Protein AF-A6HNE2-F1 (afdb_monomer)

Foldseek 3Di:
DPDDDDPVLVVLVQVLQVVLQLLLLLLLVVLLQLDDDDDDQDPDDDPSCALSHPRDDDVVSSVQSCVQCVPHGADAQKWKKKWKWKAFPVGDIATADIDIDHDDPDDDPVDRSDVVVSNVSSVVSVVSNVVSCPGPSSVVSNVDDRGMHMDMHIHIGHDDCPRNDDVVVD

Nearest PDB structures (foldseek):
  5xuy-assembly2_C  TM=9.939E-01  e=1.605E-26  Homo sapiens
  8do8-assembly1_D  TM=9.891E-01  e=1.443E-25  Homo sapiens
  5xv4-assembly7_M  TM=9.938E-01  e=4.728E-25  Homo sapiens
  5xv1-assembly1_A  TM=9.838E-01  e=5.995E-25  Homo sapiens
  5xuy-assembly1_A  TM=9.825E-01  e=4.199E-25  Homo sapiens

pLDDT: mean 90.85, std 11.05, range [36.69, 98.62]

Mean predicted aligned error: 5.35 Å

InterPro domains:
  IPR036570 HORMA domain superfamily [G3DSA:3.30.900.10] (1-170)
  IPR040182 Autophagy-related protein 13 [PTHR13430] (4-170)

Organism: Rattus norvegicus (NCBI:txid10116)

Sequence (170 aa):
METDLSSQDRKDLDKFIKFFALKTVQVIVQARLGEKICTRSSSSPTGSDWFNLAIKDIPEVTHEAKKALSGQLPAVGRSMCVEISLKTSEGDSMELEIWCLEMNEKCDKEIKVSYTVYNRLSLLLKSLLAITRVTPAYRLSRKQGHEYVILYRIYFGEVQLNGLGEALCQ

Structure (mmCIF, N/CA/C/O backbone):
data_AF-A6HNE2-F1
#
_entry.id   AF-A6HNE2-F1
#
loop_
_atom_site.group_PDB
_atom_site.id
_atom_site.type_symbol
_atom_site.label_atom_id
_atom_site.label_alt_id
_atom_site.label_comp_id
_atom_site.label_asym_id
_atom_site.label_entity_id
_atom_site.label_seq_id
_atom_site.pdbx_PDB_ins_code
_atom_site.Cartn_x
_atom_site.Cartn_y
_atom_site.Cartn_z
_atom_site.occupancy
_atom_site.B_iso_or_equiv
_atom_site.auth_seq_id
_atom_site.auth_comp_id
_atom_site.auth_asym_id
_atom_site.auth_atom_id
_atom_site.pdbx_PDB_model_num
ATOM 1 N N . MET A 1 1 ? 31.506 4.577 -20.854 1.00 37.22 1 MET A N 1
ATOM 2 C CA . MET A 1 1 ? 30.205 4.886 -21.478 1.00 37.22 1 MET A CA 1
ATOM 3 C C . MET A 1 1 ? 29.143 4.576 -20.450 1.00 37.22 1 MET A C 1
ATOM 5 O O . MET A 1 1 ? 28.967 3.414 -20.115 1.00 37.22 1 MET A O 1
ATOM 9 N N . GLU A 1 2 ? 28.538 5.610 -19.876 1.00 43.91 2 GLU A N 1
ATOM 10 C CA . GLU A 1 2 ? 27.380 5.451 -19.001 1.00 43.91 2 GLU A CA 1
ATOM 11 C C . GLU A 1 2 ? 26.216 4.966 -19.866 1.00 43.91 2 GLU A C 1
ATOM 13 O O . GLU A 1 2 ? 25.736 5.694 -20.730 1.00 43.91 2 GLU A O 1
ATOM 18 N N . THR A 1 3 ? 25.819 3.704 -19.727 1.00 56.06 3 THR A N 1
ATOM 19 C CA . THR A 1 3 ? 24.608 3.212 -20.384 1.00 56.06 3 THR A CA 1
ATOM 20 C C . THR A 1 3 ? 23.414 3.686 -19.580 1.00 56.06 3 THR A C 1
ATOM 22 O O . THR A 1 3 ? 23.023 3.056 -18.598 1.00 56.06 3 THR A O 1
ATOM 25 N N . ASP A 1 4 ? 22.868 4.825 -19.993 1.00 68.50 4 ASP A N 1
ATOM 26 C CA . ASP A 1 4 ? 21.525 5.232 -19.606 1.00 68.50 4 ASP A CA 1
ATOM 27 C C . ASP A 1 4 ? 20.517 4.132 -19.963 1.00 68.50 4 ASP A C 1
ATOM 29 O O . ASP A 1 4 ? 20.658 3.418 -20.963 1.00 68.50 4 ASP A O 1
ATOM 33 N N . LEU A 1 5 ? 19.491 3.992 -19.121 1.00 74.88 5 LEU A N 1
ATOM 34 C CA . LEU A 1 5 ? 18.361 3.096 -19.363 1.00 74.88 5 LEU A CA 1
ATOM 35 C C . LEU A 1 5 ? 17.758 3.359 -20.744 1.00 74.88 5 LEU A C 1
ATOM 37 O O . LEU A 1 5 ? 17.546 4.513 -21.129 1.00 74.88 5 LEU A O 1
ATOM 41 N N . SER A 1 6 ? 17.420 2.290 -21.470 1.00 85.06 6 SER A N 1
ATOM 42 C CA . SER A 1 6 ? 16.719 2.450 -22.739 1.00 85.06 6 SER A CA 1
ATOM 43 C C . SER A 1 6 ? 15.368 3.144 -22.518 1.00 85.06 6 SER A C 1
ATOM 45 O O . SER A 1 6 ? 14.750 3.052 -21.452 1.00 85.06 6 SER A O 1
ATOM 47 N N . SER A 1 7 ? 14.878 3.847 -23.541 1.00 86.81 7 SER A N 1
ATOM 48 C CA . SER A 1 7 ? 13.591 4.549 -23.460 1.00 86.81 7 SER A CA 1
ATOM 49 C C . SER A 1 7 ? 12.417 3.601 -23.192 1.00 86.81 7 SER A C 1
ATOM 51 O O . SER A 1 7 ? 11.431 4.010 -22.577 1.00 86.81 7 SER A O 1
ATOM 53 N N . GLN A 1 8 ? 12.525 2.345 -23.631 1.00 88.38 8 GLN A N 1
ATOM 54 C CA . GLN A 1 8 ? 11.528 1.311 -23.381 1.00 88.38 8 GLN A CA 1
ATOM 55 C C . GLN A 1 8 ? 11.602 0.813 -21.935 1.00 88.38 8 GLN A C 1
ATOM 57 O O . GLN A 1 8 ? 10.589 0.836 -21.240 1.00 88.38 8 GLN A O 1
ATOM 62 N N . ASP A 1 9 ? 12.800 0.476 -21.454 1.00 88.38 9 ASP A N 1
ATOM 63 C CA . ASP A 1 9 ? 12.999 0.010 -20.078 1.00 88.38 9 ASP A CA 1
ATOM 64 C C . ASP A 1 9 ? 12.523 1.049 -19.064 1.00 88.38 9 ASP A C 1
ATOM 66 O O . ASP A 1 9 ? 11.859 0.720 -18.084 1.00 88.38 9 ASP A O 1
ATOM 70 N N . ARG A 1 10 ? 12.788 2.333 -19.322 1.00 89.00 10 ARG A N 1
ATOM 71 C CA . ARG A 1 10 ? 12.310 3.411 -18.454 1.00 89.00 10 ARG A CA 1
ATOM 72 C C . ARG A 1 10 ? 10.783 3.475 -18.389 1.00 89.00 10 ARG A C 1
ATOM 74 O O . ARG A 1 10 ? 10.231 3.575 -17.298 1.00 89.00 10 ARG A O 1
ATOM 81 N N . LYS A 1 11 ? 10.094 3.360 -19.529 1.00 91.06 11 LYS A N 1
ATOM 82 C CA . LYS A 1 11 ? 8.620 3.324 -19.567 1.00 91.06 11 LYS A 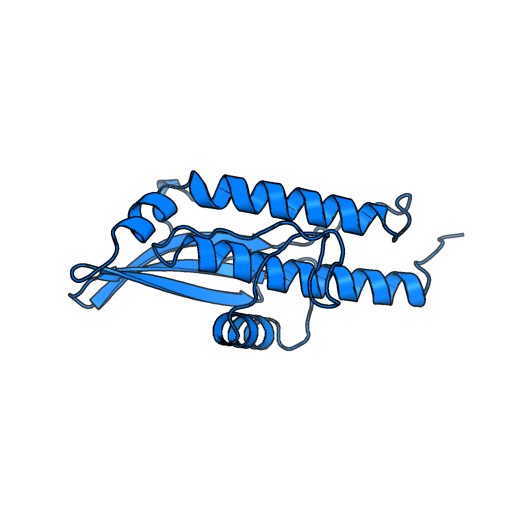CA 1
ATOM 83 C C . LYS A 1 11 ? 8.059 2.117 -18.819 1.00 91.06 11 LYS A C 1
ATOM 85 O O . LYS A 1 11 ? 7.039 2.242 -18.140 1.00 91.06 11 LYS A O 1
ATOM 90 N N . ASP A 1 12 ? 8.706 0.963 -18.940 1.00 91.44 12 ASP A N 1
ATOM 91 C CA . ASP A 1 12 ? 8.282 -0.253 -18.251 1.00 91.44 12 ASP A CA 1
ATOM 92 C C . ASP A 1 12 ? 8.515 -0.151 -16.739 1.00 91.44 12 ASP A C 1
ATOM 94 O O . ASP A 1 12 ? 7.624 -0.498 -15.961 1.00 91.44 12 ASP A O 1
ATOM 98 N N . LEU A 1 13 ? 9.643 0.425 -16.310 1.00 91.69 13 LEU A N 1
ATOM 99 C CA . LEU A 1 13 ? 9.908 0.716 -14.902 1.00 91.69 13 LEU A CA 1
ATOM 100 C C . LEU A 1 13 ? 8.874 1.682 -14.317 1.00 91.69 13 LEU A C 1
ATOM 102 O O . LEU A 1 13 ? 8.292 1.392 -13.272 1.00 91.69 13 LEU A O 1
ATOM 106 N N . ASP A 1 14 ? 8.595 2.786 -15.011 1.00 93.19 14 ASP A N 1
ATOM 107 C CA . ASP A 1 14 ? 7.593 3.772 -14.601 1.00 93.19 14 ASP A CA 1
ATOM 108 C C . ASP A 1 14 ? 6.211 3.117 -14.453 1.00 93.19 14 ASP A C 1
ATOM 110 O O . ASP A 1 14 ? 5.480 3.360 -13.487 1.00 93.19 14 ASP A O 1
ATOM 114 N N . LYS A 1 15 ? 5.860 2.215 -15.379 1.00 94.50 15 LYS A N 1
ATOM 115 C CA . LYS A 1 15 ? 4.626 1.427 -15.315 1.00 94.50 15 LYS A CA 1
ATOM 116 C C . LYS A 1 15 ? 4.618 0.502 -14.097 1.00 94.50 15 LYS A C 1
ATOM 118 O O . LYS A 1 15 ? 3.606 0.444 -13.396 1.00 94.50 15 LYS A O 1
ATOM 123 N N . PHE A 1 16 ? 5.716 -0.197 -13.817 1.00 95.19 16 PHE A N 1
ATOM 124 C CA . PHE A 1 16 ? 5.823 -1.068 -12.647 1.00 95.19 16 PHE A CA 1
ATOM 125 C C . PHE A 1 16 ? 5.689 -0.280 -11.346 1.00 95.19 16 PHE A C 1
ATOM 127 O O . PHE A 1 16 ? 4.881 -0.657 -10.504 1.00 95.19 16 PHE A O 1
ATOM 134 N N . ILE A 1 17 ? 6.393 0.844 -11.203 1.00 95.38 17 ILE A N 1
ATOM 135 C CA . ILE A 1 17 ? 6.312 1.701 -10.013 1.00 95.38 17 ILE A CA 1
ATOM 136 C C . ILE A 1 17 ? 4.884 2.222 -9.829 1.00 95.38 17 ILE A C 1
ATOM 138 O O . ILE A 1 17 ? 4.336 2.139 -8.729 1.00 95.38 17 ILE A O 1
ATOM 142 N N . LYS A 1 18 ? 4.239 2.678 -10.910 1.00 96.38 18 LYS A N 1
ATOM 143 C CA . LYS A 1 18 ? 2.849 3.146 -10.880 1.00 96.38 18 LYS A CA 1
ATOM 144 C C . LYS A 1 18 ? 1.902 2.091 -10.318 1.00 96.38 18 LYS A C 1
ATOM 146 O O . LYS A 1 18 ? 1.149 2.364 -9.387 1.00 96.38 18 LYS A O 1
ATOM 151 N N . PHE A 1 19 ? 1.906 0.888 -10.891 1.00 96.81 19 PHE A N 1
ATOM 152 C CA . PHE A 1 19 ? 0.991 -0.163 -10.445 1.00 96.81 19 PHE A CA 1
ATOM 153 C C . PHE A 1 19 ? 1.381 -0.726 -9.080 1.00 96.81 19 PHE A C 1
ATOM 155 O O . PHE A 1 19 ? 0.498 -1.103 -8.315 1.00 96.81 19 PHE A O 1
ATOM 162 N N . PHE A 1 20 ? 2.667 -0.728 -8.734 1.00 97.88 20 PHE A N 1
AT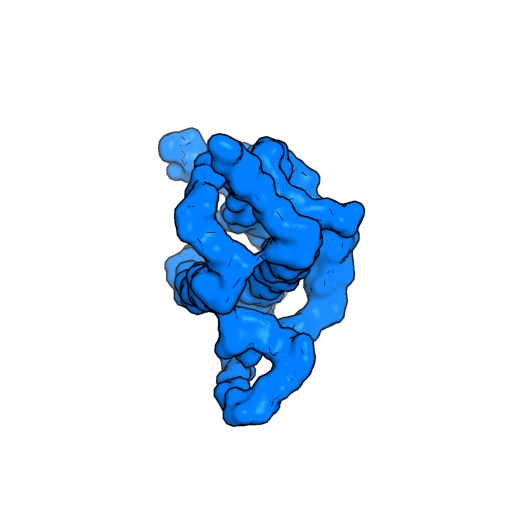OM 163 C CA . PHE A 1 20 ? 3.129 -1.109 -7.404 1.00 97.88 20 PHE A CA 1
ATOM 164 C C . PHE A 1 20 ? 2.613 -0.145 -6.330 1.00 97.88 20 PHE A C 1
ATOM 166 O O . PHE A 1 20 ? 2.094 -0.598 -5.311 1.00 97.88 20 PHE A O 1
ATOM 173 N N . ALA A 1 21 ? 2.672 1.166 -6.580 1.00 98.00 21 ALA A N 1
ATOM 174 C CA . ALA A 1 21 ? 2.118 2.180 -5.688 1.00 98.00 21 ALA A CA 1
ATOM 175 C C . ALA A 1 21 ? 0.603 1.984 -5.500 1.00 98.00 21 ALA A C 1
ATOM 177 O O . ALA A 1 21 ? 0.121 1.890 -4.373 1.00 98.00 21 ALA A O 1
ATOM 178 N N . LEU A 1 22 ? -0.146 1.797 -6.593 1.00 98.00 22 LEU A N 1
ATOM 179 C CA . LEU A 1 22 ? -1.591 1.546 -6.519 1.00 98.00 22 LEU A CA 1
ATOM 180 C C . LEU A 1 22 ? -1.926 0.257 -5.748 1.00 98.00 22 LEU A C 1
ATOM 182 O O . LEU A 1 22 ? -2.806 0.269 -4.889 1.00 98.00 22 LEU A O 1
ATOM 186 N N . LYS A 1 23 ? -1.215 -0.850 -6.005 1.00 98.06 23 LYS A N 1
ATOM 187 C CA . LYS A 1 23 ? -1.434 -2.117 -5.287 1.00 98.06 23 LYS A CA 1
ATOM 188 C C . LYS A 1 23 ? -1.005 -2.037 -3.820 1.00 98.06 23 LYS A C 1
ATOM 190 O O . LYS A 1 23 ? -1.656 -2.652 -2.983 1.00 98.06 23 LYS A O 1
ATOM 195 N N . THR A 1 24 ? 0.017 -1.249 -3.494 1.00 98.56 24 THR A N 1
ATOM 196 C CA . THR A 1 24 ? 0.422 -0.959 -2.108 1.00 98.56 24 THR A CA 1
ATOM 197 C C . THR A 1 24 ? -0.728 -0.324 -1.328 1.00 98.56 24 THR A C 1
ATOM 199 O O . THR A 1 24 ? -1.099 -0.836 -0.272 1.00 98.56 24 THR A O 1
ATOM 202 N N . VAL A 1 25 ? -1.367 0.712 -1.886 1.00 98.44 25 VAL A N 1
ATOM 203 C CA . VAL A 1 25 ? -2.545 1.342 -1.265 1.00 98.44 25 VAL A CA 1
ATOM 204 C C . VAL A 1 25 ? -3.676 0.327 -1.085 1.00 98.44 25 VAL A C 1
ATOM 206 O O . VAL A 1 25 ? -4.235 0.230 0.005 1.00 98.44 25 VAL A O 1
ATOM 209 N N . GLN A 1 26 ? -3.988 -0.469 -2.115 1.00 98.25 26 GLN A N 1
ATOM 210 C CA . GLN A 1 26 ? -5.030 -1.500 -2.026 1.00 98.25 26 GLN A CA 1
ATOM 211 C C . GLN A 1 26 ? -4.763 -2.483 -0.882 1.00 98.25 26 GLN A C 1
ATOM 213 O O . GLN A 1 26 ? -5.661 -2.764 -0.094 1.00 98.25 26 GLN A O 1
ATOM 218 N N . VAL A 1 27 ? -3.527 -2.974 -0.748 1.00 98.38 27 VAL A N 1
ATOM 219 C CA . VAL A 1 27 ? -3.149 -3.921 0.310 1.00 98.38 27 VAL A CA 1
ATOM 220 C C . VAL A 1 27 ? -3.314 -3.314 1.702 1.00 98.38 27 VAL A C 1
ATOM 222 O O . VAL A 1 27 ? -3.848 -3.991 2.584 1.00 98.38 27 VAL A O 1
ATOM 225 N N . ILE A 1 28 ? -2.871 -2.068 1.899 1.00 98.62 28 ILE A N 1
ATOM 226 C CA . ILE A 1 28 ? -2.941 -1.377 3.194 1.00 98.62 28 ILE A CA 1
ATOM 227 C C . ILE A 1 28 ? -4.398 -1.101 3.566 1.00 98.62 28 ILE A C 1
ATOM 229 O O . ILE A 1 28 ? -4.846 -1.532 4.628 1.00 98.62 28 ILE A O 1
ATOM 233 N N . VAL A 1 29 ? -5.165 -0.461 2.678 1.00 98.38 29 VAL A N 1
ATOM 234 C CA . VAL A 1 29 ? -6.559 -0.087 2.957 1.00 98.38 29 VAL A CA 1
ATOM 235 C C . VAL A 1 29 ? -7.420 -1.329 3.175 1.00 98.38 29 VAL A C 1
ATOM 237 O O . VAL A 1 29 ? -8.135 -1.406 4.171 1.00 98.38 29 VAL A O 1
ATOM 240 N N . GLN A 1 30 ? -7.296 -2.360 2.332 1.00 97.94 30 GLN A N 1
ATOM 241 C CA . GLN A 1 30 ? -8.049 -3.608 2.513 1.00 97.94 30 GLN A CA 1
ATOM 242 C C . GLN A 1 30 ? -7.702 -4.329 3.818 1.00 97.94 30 GLN A C 1
ATOM 244 O O . GLN A 1 30 ? -8.561 -4.983 4.407 1.00 97.94 30 GLN A O 1
ATOM 249 N N . ALA A 1 31 ? -6.466 -4.199 4.310 1.00 97.94 31 ALA A N 1
ATOM 250 C CA . ALA A 1 31 ? -6.081 -4.728 5.615 1.00 97.94 31 ALA A CA 1
ATOM 251 C C . ALA A 1 31 ? -6.683 -3.941 6.794 1.00 97.94 31 ALA A C 1
ATOM 253 O O . ALA A 1 31 ? -6.531 -4.373 7.934 1.00 97.94 31 ALA A O 1
ATOM 254 N N . ARG A 1 32 ? -7.338 -2.801 6.552 1.00 98.06 32 ARG A N 1
ATOM 255 C CA . ARG A 1 32 ? -7.955 -1.937 7.570 1.00 98.06 32 ARG A CA 1
ATOM 256 C C . ARG A 1 32 ? -9.483 -1.849 7.458 1.00 98.06 32 ARG A C 1
ATOM 258 O O . ARG A 1 32 ? -10.111 -1.214 8.297 1.00 98.06 32 ARG A O 1
ATOM 265 N N . LEU A 1 33 ? -10.100 -2.553 6.504 1.00 93.56 33 LEU A N 1
ATOM 266 C CA . LEU A 1 33 ? -11.565 -2.607 6.345 1.00 93.56 33 LEU A CA 1
ATOM 267 C C . LEU A 1 33 ? -12.292 -3.406 7.440 1.00 93.56 33 LEU A C 1
ATOM 269 O O . LEU A 1 33 ? -13.513 -3.435 7.470 1.00 93.56 33 LEU A O 1
ATOM 273 N N . GLY A 1 34 ? -11.565 -4.099 8.319 1.00 92.56 34 GLY A N 1
ATOM 274 C CA . GLY A 1 34 ? -12.159 -4.908 9.388 1.00 92.56 34 GLY A CA 1
ATOM 275 C C . GLY A 1 34 ? -12.573 -6.329 8.985 1.00 92.56 34 GLY A C 1
ATOM 276 O O . GLY A 1 34 ? -12.898 -7.144 9.853 1.00 92.56 34 GLY A O 1
ATOM 277 N N . GLU A 1 35 ? -12.447 -6.688 7.708 1.00 91.88 35 GLU A N 1
ATOM 278 C CA . GLU A 1 35 ? -12.802 -8.008 7.178 1.00 91.88 35 GLU A CA 1
ATOM 279 C C . GLU A 1 35 ? -11.585 -8.876 6.820 1.00 91.88 35 GLU A C 1
ATOM 281 O O . GLU A 1 35 ? -10.452 -8.409 6.671 1.00 91.88 35 GLU A O 1
ATOM 286 N N . LYS A 1 36 ? -11.814 -10.189 6.684 1.00 92.94 36 LYS A N 1
ATOM 287 C CA . LYS A 1 36 ? -10.804 -11.107 6.140 1.00 92.94 36 LYS A CA 1
ATOM 288 C C . LYS A 1 36 ? -10.838 -11.042 4.615 1.00 92.94 36 LYS A C 1
ATOM 290 O O . LYS A 1 36 ? -11.851 -11.365 4.006 1.00 92.94 36 LYS A O 1
ATOM 295 N N . ILE A 1 37 ? -9.700 -10.729 4.004 1.00 94.31 37 ILE A N 1
ATOM 296 C CA . ILE A 1 37 ? -9.539 -10.760 2.547 1.00 94.31 37 ILE A CA 1
ATOM 297 C C . ILE A 1 37 ? -9.086 -12.155 2.114 1.00 94.31 37 ILE A C 1
ATOM 299 O O . ILE A 1 37 ? -8.107 -12.684 2.642 1.00 94.31 37 ILE A O 1
ATOM 303 N N . CYS A 1 38 ? -9.788 -12.744 1.148 1.00 93.12 38 CYS A N 1
ATOM 304 C CA . CYS A 1 38 ? -9.453 -14.035 0.555 1.00 93.12 38 CYS A CA 1
ATOM 305 C C . CYS A 1 38 ? -9.558 -13.945 -0.971 1.00 93.12 38 CYS A C 1
ATOM 307 O O . CYS A 1 38 ? -10.580 -13.511 -1.507 1.00 93.12 38 CYS A O 1
ATOM 309 N N . THR A 1 39 ? -8.507 -14.362 -1.675 1.00 93.44 39 THR A N 1
ATOM 310 C CA . THR A 1 39 ? -8.466 -14.413 -3.140 1.00 93.44 39 THR A CA 1
ATOM 311 C C . THR A 1 39 ? -8.001 -15.787 -3.613 1.00 93.44 39 THR A C 1
ATOM 313 O O . THR A 1 39 ? -7.371 -16.538 -2.870 1.00 93.44 39 THR A O 1
ATOM 316 N N . ARG A 1 40 ? -8.389 -16.161 -4.837 1.00 92.38 40 ARG A N 1
ATOM 317 C CA . ARG A 1 40 ? -8.069 -17.467 -5.425 1.00 92.38 40 ARG A CA 1
ATOM 318 C C . ARG A 1 40 ? -6.920 -17.320 -6.413 1.00 92.38 40 ARG A C 1
ATOM 320 O O . ARG A 1 40 ? -6.901 -16.368 -7.189 1.00 92.38 40 ARG A O 1
ATOM 327 N N . SER A 1 41 ? -6.012 -18.289 -6.411 1.00 92.44 41 SER A N 1
ATOM 328 C CA . SER A 1 41 ? -5.012 -18.431 -7.469 1.00 92.44 41 SER A CA 1
ATOM 329 C C . SER A 1 41 ? -5.685 -18.782 -8.799 1.00 92.44 41 SER A C 1
ATOM 331 O O . SER A 1 41 ? -6.705 -19.472 -8.819 1.00 92.44 41 SER A O 1
ATOM 333 N N . SER A 1 42 ? -5.093 -18.334 -9.904 1.00 89.81 42 SER A N 1
ATOM 334 C CA . SER A 1 42 ? -5.539 -18.639 -11.265 1.00 89.81 42 SER A CA 1
ATOM 335 C C . SER A 1 42 ? -4.336 -19.001 -12.132 1.00 89.81 42 SER A C 1
ATOM 337 O O . SER A 1 42 ? -3.309 -18.327 -12.070 1.00 89.81 42 SER A O 1
ATOM 339 N N . SER A 1 43 ? -4.465 -20.050 -12.948 1.00 88.00 43 SER A N 1
ATOM 340 C CA . SER A 1 43 ? -3.490 -20.403 -13.990 1.00 88.00 43 SER A CA 1
ATOM 341 C C . SER A 1 43 ? -3.666 -19.580 -15.271 1.00 88.00 43 SER A C 1
ATOM 343 O O . SER A 1 43 ? -2.800 -19.607 -16.139 1.00 88.00 43 SER A O 1
ATOM 345 N N . SER A 1 44 ? -4.774 -18.846 -15.392 1.00 86.25 44 SER A N 1
ATOM 346 C CA . SER A 1 44 ? -5.076 -17.925 -16.489 1.00 86.25 44 SER A CA 1
ATOM 347 C C . SER A 1 44 ? -5.217 -16.508 -15.917 1.00 86.25 44 SER A C 1
ATOM 349 O O . SER A 1 44 ? -6.335 -16.106 -15.566 1.00 86.25 44 SER A O 1
ATOM 351 N N . PRO A 1 45 ? -4.100 -15.779 -15.716 1.00 80.56 45 PRO A N 1
ATOM 352 C CA . PRO A 1 45 ? -4.136 -14.444 -15.136 1.00 80.56 45 PRO A CA 1
ATOM 353 C C . PRO A 1 45 ? -4.853 -13.473 -16.074 1.00 80.56 45 PRO A C 1
ATOM 355 O O . PRO A 1 45 ? -4.755 -13.561 -17.299 1.00 80.56 45 PRO A O 1
ATOM 358 N N . THR A 1 46 ? -5.577 -12.531 -15.487 1.00 80.69 46 THR A N 1
ATOM 359 C CA . THR A 1 46 ? -6.201 -11.430 -16.218 1.00 80.69 46 THR A CA 1
ATOM 360 C C . THR A 1 46 ? -5.196 -10.295 -16.418 1.00 80.69 46 THR A C 1
ATOM 362 O O . THR A 1 46 ? -4.227 -10.167 -15.672 1.00 80.69 46 THR A O 1
ATOM 365 N N . GLY A 1 47 ? -5.437 -9.406 -17.389 1.00 75.81 47 GLY A N 1
ATOM 366 C CA . GLY A 1 47 ? -4.577 -8.232 -17.621 1.00 75.81 47 GLY A CA 1
ATOM 367 C C . GLY A 1 47 ? -4.490 -7.249 -16.437 1.00 75.81 47 GLY A C 1
ATOM 368 O O . GLY A 1 47 ? -3.666 -6.337 -16.455 1.00 75.81 47 GLY A O 1
ATOM 369 N N . SER A 1 48 ? -5.327 -7.427 -15.410 1.00 79.88 48 SER A N 1
ATOM 370 C CA . SER A 1 48 ? -5.336 -6.658 -14.160 1.00 79.88 48 SER A CA 1
ATOM 371 C C . SER A 1 48 ? -4.544 -7.298 -13.009 1.00 79.88 48 SER A C 1
ATOM 373 O O . SER A 1 48 ? -4.329 -6.630 -11.993 1.00 79.88 48 SER A O 1
ATOM 375 N N . ASP A 1 49 ? -4.089 -8.549 -13.150 1.00 88.31 49 ASP A N 1
ATOM 376 C CA . ASP A 1 49 ? -3.356 -9.290 -12.111 1.00 88.31 49 ASP A CA 1
ATOM 377 C C . ASP A 1 49 ? -1.868 -8.911 -12.086 1.00 88.31 49 ASP A C 1
ATOM 379 O O . ASP A 1 49 ? -0.968 -9.667 -12.464 1.00 88.31 49 ASP A O 1
ATOM 383 N N . TRP A 1 50 ? -1.606 -7.690 -11.628 1.00 94.56 50 TRP A N 1
ATOM 384 C CA . TRP A 1 50 ? -0.253 -7.176 -11.468 1.00 94.56 50 TRP A CA 1
ATOM 385 C C . TRP A 1 50 ? 0.542 -7.959 -10.418 1.00 94.56 50 TRP A C 1
ATOM 387 O O . TRP A 1 50 ? 0.032 -8.380 -9.381 1.00 94.56 50 TRP A O 1
ATOM 397 N N . PHE A 1 51 ? 1.834 -8.115 -10.688 1.00 95.88 51 PHE A N 1
ATOM 398 C CA . PHE A 1 51 ? 2.821 -8.782 -9.840 1.00 95.88 51 PHE A CA 1
ATOM 399 C C . PHE A 1 51 ? 2.524 -10.254 -9.545 1.00 95.88 51 PHE A C 1
ATOM 401 O O . PHE A 1 51 ? 3.015 -10.785 -8.550 1.00 95.88 51 PHE A O 1
ATOM 408 N N . ASN A 1 52 ? 1.755 -10.924 -10.412 1.00 94.38 52 ASN A N 1
ATOM 409 C CA . ASN A 1 52 ? 1.337 -12.319 -10.234 1.00 94.38 52 ASN A CA 1
ATOM 410 C C . ASN A 1 52 ? 0.589 -12.532 -8.900 1.00 94.38 52 ASN A C 1
ATOM 412 O O . ASN A 1 52 ? 0.698 -13.588 -8.274 1.00 94.38 52 ASN A O 1
ATOM 416 N N . LEU A 1 53 ? -0.132 -11.502 -8.442 1.00 95.12 53 LEU A N 1
ATOM 417 C CA . LEU A 1 53 ? -0.899 -11.499 -7.202 1.00 95.12 53 LEU A CA 1
ATOM 418 C C . LEU A 1 53 ? -2.353 -11.124 -7.484 1.00 95.12 53 LEU A C 1
ATOM 420 O O . LEU A 1 53 ? -2.641 -10.083 -8.071 1.00 95.12 53 LEU A O 1
ATOM 424 N N . ALA A 1 54 ? -3.274 -11.945 -6.980 1.00 94.75 54 ALA A N 1
ATOM 425 C CA . ALA A 1 54 ? -4.703 -11.670 -7.032 1.00 94.75 54 ALA A CA 1
ATOM 426 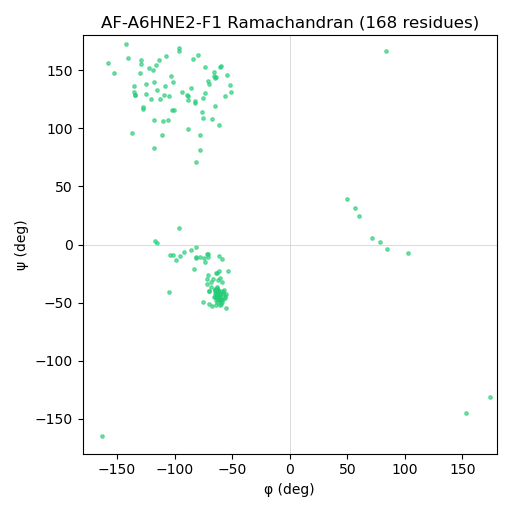C C . ALA A 1 54 ? -5.075 -10.638 -5.953 1.00 94.75 54 ALA A C 1
ATOM 428 O O . ALA A 1 54 ? -5.532 -10.995 -4.866 1.00 94.75 54 ALA A O 1
ATOM 429 N N . ILE A 1 55 ? -4.844 -9.357 -6.248 1.00 95.56 55 ILE A N 1
ATOM 430 C CA . ILE A 1 55 ? -5.251 -8.211 -5.423 1.00 95.56 55 ILE A CA 1
ATOM 431 C C . ILE A 1 55 ? -6.360 -7.482 -6.177 1.00 95.56 55 ILE A C 1
ATOM 433 O O . ILE A 1 55 ? -6.097 -6.816 -7.182 1.00 95.56 55 ILE A O 1
ATOM 437 N N . LYS A 1 56 ? -7.601 -7.622 -5.703 1.00 94.69 56 LYS A N 1
ATOM 438 C CA . LYS A 1 56 ? -8.764 -6.952 -6.298 1.00 94.69 56 LYS A CA 1
ATOM 439 C C . LYS A 1 56 ? -8.693 -5.457 -6.022 1.00 94.69 56 LYS A C 1
ATOM 441 O O . LYS A 1 56 ? -8.364 -5.072 -4.908 1.00 94.69 56 LYS A O 1
ATOM 446 N N . ASP A 1 57 ? -9.015 -4.633 -7.009 1.00 95.31 57 ASP A N 1
ATOM 447 C CA . ASP A 1 57 ? -9.023 -3.183 -6.835 1.00 95.31 57 ASP A CA 1
ATOM 448 C C . ASP A 1 57 ? -10.384 -2.709 -6.322 1.00 95.31 57 ASP A C 1
ATOM 450 O O . ASP A 1 57 ? -11.416 -3.008 -6.921 1.00 95.31 57 ASP A O 1
ATOM 454 N N . ILE A 1 58 ? -10.377 -1.936 -5.236 1.00 97.12 58 ILE A N 1
ATOM 455 C CA . ILE A 1 58 ? -11.525 -1.126 -4.823 1.00 97.12 58 ILE A CA 1
ATOM 456 C C . ILE A 1 58 ? -11.492 0.172 -5.652 1.00 97.12 58 ILE A C 1
ATOM 458 O O . ILE A 1 58 ? -10.465 0.873 -5.615 1.00 97.12 58 ILE A O 1
ATOM 462 N N . PRO A 1 59 ? -12.542 0.495 -6.435 1.00 97.56 59 PRO A N 1
ATOM 463 C CA . PRO A 1 59 ? -12.545 1.651 -7.333 1.00 97.56 59 PRO A CA 1
ATOM 464 C C . PRO A 1 59 ? -12.294 2.985 -6.626 1.00 97.56 59 PRO A C 1
ATOM 466 O O . PRO A 1 59 ? -11.489 3.783 -7.105 1.00 97.56 59 PRO A O 1
ATOM 469 N N . GLU A 1 60 ? -12.909 3.197 -5.465 1.00 97.75 60 GLU A N 1
ATOM 470 C CA . GLU A 1 60 ? -12.815 4.428 -4.674 1.00 97.75 60 GLU A CA 1
ATOM 471 C C . GLU A 1 60 ? -11.386 4.628 -4.157 1.00 97.75 60 GLU A C 1
ATOM 473 O O . GLU A 1 60 ? -10.792 5.690 -4.331 1.00 97.75 60 GLU A O 1
ATOM 478 N N . VAL A 1 61 ? -10.777 3.561 -3.633 1.00 98.06 61 VAL A N 1
ATOM 479 C CA . VAL A 1 61 ? -9.375 3.565 -3.184 1.00 98.06 61 VAL A CA 1
ATOM 480 C C . VAL A 1 61 ? -8.429 3.843 -4.354 1.00 98.06 61 VAL A C 1
ATOM 482 O O . VAL A 1 61 ? -7.465 4.597 -4.228 1.00 98.06 61 VAL A O 1
ATOM 485 N N . THR A 1 62 ? -8.715 3.272 -5.528 1.00 97.88 62 THR A N 1
ATOM 486 C CA . THR A 1 62 ? -7.937 3.538 -6.747 1.00 97.88 62 THR A CA 1
ATOM 487 C C . THR A 1 62 ? -8.063 4.996 -7.185 1.00 97.88 62 THR A C 1
ATOM 489 O O . THR A 1 62 ? -7.083 5.576 -7.657 1.00 97.88 62 THR A O 1
ATOM 492 N N . HIS A 1 63 ? -9.254 5.583 -7.061 1.00 98.06 63 HIS A N 1
ATOM 493 C CA . HIS A 1 63 ? -9.500 6.981 -7.388 1.00 98.06 63 HIS A CA 1
ATOM 494 C C . HIS A 1 63 ? -8.697 7.909 -6.472 1.00 98.06 63 HIS A C 1
ATOM 496 O O . HIS A 1 63 ? -7.920 8.718 -6.979 1.00 98.06 63 HIS A O 1
ATOM 502 N N . GLU A 1 64 ? -8.801 7.735 -5.153 1.00 98.12 64 GLU A N 1
ATOM 503 C CA . GLU A 1 64 ? -8.065 8.556 -4.184 1.00 98.12 64 GLU A CA 1
ATOM 504 C C . GLU A 1 64 ? -6.546 8.401 -4.336 1.00 98.12 64 GLU A C 1
ATOM 506 O O . GLU A 1 64 ? -5.823 9.395 -4.337 1.00 98.12 64 GLU A O 1
ATOM 511 N N . ALA A 1 65 ? -6.047 7.186 -4.592 1.00 97.94 65 ALA A N 1
ATOM 512 C CA . ALA A 1 65 ? -4.624 6.970 -4.855 1.00 97.94 65 ALA A CA 1
ATOM 513 C C . ALA A 1 65 ? -4.143 7.713 -6.112 1.00 97.94 65 ALA A C 1
ATOM 515 O O . ALA A 1 65 ? -3.105 8.376 -6.099 1.00 97.94 65 ALA A O 1
ATOM 516 N N . LYS A 1 66 ? -4.903 7.639 -7.214 1.00 97.62 66 LYS A N 1
ATOM 517 C CA . LYS A 1 66 ? -4.571 8.354 -8.458 1.00 97.62 66 LYS A CA 1
ATOM 518 C C . LYS A 1 66 ? -4.635 9.868 -8.282 1.00 97.62 66 LYS A C 1
ATOM 520 O O . LYS A 1 66 ? -3.792 10.567 -8.842 1.00 97.62 66 LYS A O 1
ATOM 525 N N . LYS A 1 67 ? -5.614 10.359 -7.521 1.00 97.81 67 LYS A N 1
ATOM 526 C CA . LYS A 1 67 ? -5.779 11.776 -7.190 1.00 97.81 67 LYS A CA 1
ATOM 527 C C . LYS A 1 67 ? -4.591 12.285 -6.375 1.00 97.81 67 LYS A C 1
ATOM 529 O O . LYS A 1 67 ? -3.972 13.266 -6.775 1.00 97.81 67 LYS A O 1
ATOM 534 N N . ALA A 1 68 ? -4.208 11.572 -5.315 1.00 96.62 68 ALA A N 1
ATOM 535 C CA . ALA A 1 68 ? -3.054 11.918 -4.486 1.00 96.62 68 ALA A CA 1
ATOM 536 C C . ALA A 1 68 ? -1.741 11.931 -5.286 1.00 96.62 68 ALA A C 1
ATOM 538 O O . ALA A 1 68 ? -0.950 12.860 -5.156 1.00 96.62 68 ALA A O 1
ATOM 539 N N . LEU A 1 69 ? -1.534 10.947 -6.167 1.00 94.75 69 LEU A N 1
ATOM 540 C CA . LEU A 1 69 ? -0.353 10.896 -7.034 1.00 94.75 69 LEU A CA 1
ATOM 541 C C . LEU A 1 69 ? -0.369 11.963 -8.139 1.00 94.75 69 LEU A C 1
ATOM 543 O O . LEU A 1 69 ? 0.690 12.342 -8.627 1.00 94.75 69 LEU A O 1
ATOM 547 N N . SER A 1 70 ? -1.543 12.434 -8.576 1.00 94.75 70 SER A N 1
ATOM 548 C CA . SER A 1 70 ? -1.691 13.457 -9.629 1.00 94.75 70 SER A CA 1
ATOM 549 C C . SER A 1 70 ? -0.874 13.158 -10.901 1.00 94.75 70 SER A C 1
ATOM 551 O O . SER A 1 70 ? -0.270 14.040 -11.507 1.00 94.75 70 SER A O 1
ATOM 553 N N . GLY A 1 71 ? -0.824 11.880 -11.296 1.00 92.44 71 GLY A N 1
ATOM 554 C CA . GLY A 1 71 ? -0.065 11.406 -12.463 1.00 92.44 71 GLY A CA 1
ATOM 555 C C . GLY A 1 71 ? 1.447 11.259 -12.251 1.00 92.44 71 GLY A C 1
ATOM 556 O O . GLY A 1 71 ? 2.148 10.886 -13.188 1.00 92.44 71 GLY A O 1
ATOM 557 N N . GLN A 1 72 ? 1.940 11.516 -11.044 1.00 94.12 72 GLN A N 1
ATOM 558 C CA . GLN A 1 72 ? 3.353 11.462 -10.681 1.00 94.12 72 GLN A CA 1
ATOM 559 C C . GLN A 1 72 ? 3.709 10.113 -10.041 1.00 94.12 72 GLN A C 1
ATOM 561 O O . GLN A 1 72 ? 2.831 9.322 -9.687 1.00 94.12 72 GLN A O 1
ATOM 566 N N . LEU A 1 73 ? 5.009 9.843 -9.916 1.00 93.81 73 LEU A N 1
ATOM 567 C CA . LEU A 1 73 ? 5.550 8.637 -9.289 1.00 93.81 73 LEU A CA 1
ATOM 568 C C . LEU A 1 73 ? 6.398 9.012 -8.070 1.00 93.81 73 LEU A C 1
ATOM 570 O O . LEU A 1 73 ? 7.006 10.087 -8.090 1.00 93.81 73 LEU A O 1
ATOM 574 N N . PRO A 1 74 ? 6.480 8.137 -7.048 1.00 92.38 74 PRO A N 1
ATOM 575 C CA . PRO A 1 74 ? 7.440 8.292 -5.963 1.00 92.38 74 PRO A CA 1
ATOM 576 C C . PRO A 1 74 ? 8.857 8.509 -6.490 1.00 92.38 74 PRO A C 1
ATOM 578 O O . PRO A 1 74 ? 9.327 7.781 -7.366 1.00 92.38 74 PRO A O 1
ATOM 581 N N . ALA A 1 75 ? 9.514 9.526 -5.951 1.00 88.69 75 ALA A N 1
ATOM 582 C CA . ALA A 1 75 ? 10.845 9.963 -6.338 1.00 88.69 75 ALA A CA 1
ATOM 583 C C . ALA A 1 75 ? 11.619 10.394 -5.087 1.00 88.69 75 ALA A C 1
ATOM 585 O O . ALA A 1 75 ? 11.059 10.471 -3.994 1.00 88.69 75 ALA A O 1
ATOM 586 N N . VAL A 1 76 ? 12.911 10.676 -5.241 1.00 87.19 76 VAL A N 1
ATOM 587 C CA . VAL A 1 76 ? 13.741 11.162 -4.133 1.00 87.19 76 VAL A CA 1
ATOM 588 C C . VAL A 1 76 ? 13.123 12.434 -3.547 1.00 87.19 76 VAL A C 1
ATOM 590 O O . VAL A 1 76 ? 12.783 13.362 -4.282 1.00 87.19 76 VAL A O 1
ATOM 593 N N . GLY A 1 77 ? 12.926 12.442 -2.226 1.00 84.38 77 GLY A N 1
ATOM 594 C CA . GLY A 1 77 ? 12.288 13.542 -1.497 1.00 84.38 77 GLY A CA 1
ATOM 595 C C . GLY A 1 77 ? 10.776 13.679 -1.719 1.00 84.38 77 GLY A C 1
ATOM 596 O O . GLY A 1 77 ? 10.180 14.647 -1.253 1.00 84.38 77 GLY A O 1
ATOM 597 N N . ARG A 1 78 ? 10.136 12.752 -2.448 1.00 90.88 78 ARG A N 1
ATOM 598 C CA . ARG A 1 78 ? 8.699 12.791 -2.757 1.00 90.88 78 ARG A CA 1
ATOM 599 C C . ARG A 1 78 ? 8.083 11.409 -2.603 1.00 90.88 78 ARG A C 1
ATOM 601 O O . ARG A 1 78 ? 8.100 10.592 -3.529 1.00 90.88 78 ARG A O 1
ATOM 608 N N . SER A 1 79 ? 7.507 11.179 -1.433 1.00 94.50 79 SER A N 1
ATOM 609 C CA . SER A 1 79 ? 7.024 9.870 -1.012 1.00 94.50 79 SER A CA 1
ATOM 610 C C . SER A 1 79 ? 5.507 9.782 -1.123 1.00 94.50 79 SER A C 1
ATOM 612 O O . SER A 1 79 ? 4.787 10.757 -0.896 1.00 94.50 79 SER A O 1
ATOM 614 N N . MET A 1 80 ? 5.001 8.602 -1.476 1.00 97.06 80 MET A N 1
ATOM 615 C CA . MET A 1 80 ? 3.574 8.311 -1.346 1.00 97.06 80 MET A CA 1
ATOM 616 C C . MET A 1 80 ? 3.326 7.758 0.049 1.00 97.06 80 MET A C 1
ATOM 618 O O . MET A 1 80 ? 3.930 6.755 0.423 1.00 97.06 80 MET A O 1
ATOM 622 N N . CYS A 1 81 ? 2.420 8.388 0.786 1.00 97.44 81 CYS A N 1
ATOM 623 C CA . CYS A 1 81 ? 2.096 7.999 2.147 1.00 97.44 81 CYS A CA 1
ATOM 624 C C . CYS A 1 81 ? 0.634 7.563 2.256 1.00 97.44 81 CYS A C 1
ATOM 626 O O . CYS A 1 81 ? -0.254 8.177 1.655 1.00 97.44 81 CYS A O 1
ATOM 628 N N . VAL A 1 82 ? 0.391 6.507 3.032 1.00 98.19 82 VAL A N 1
ATOM 629 C CA . VAL A 1 82 ? -0.949 6.072 3.441 1.00 98.19 82 VAL A CA 1
ATOM 630 C C . VAL A 1 82 ? -1.031 6.174 4.955 1.00 98.19 82 VAL A C 1
ATOM 632 O O . VAL A 1 82 ? -0.433 5.374 5.673 1.00 98.19 82 VAL A O 1
ATOM 635 N N . GLU A 1 83 ? -1.765 7.170 5.424 1.00 97.69 83 GLU A N 1
ATOM 636 C CA . GLU A 1 83 ? -2.082 7.360 6.834 1.00 97.69 83 GLU A CA 1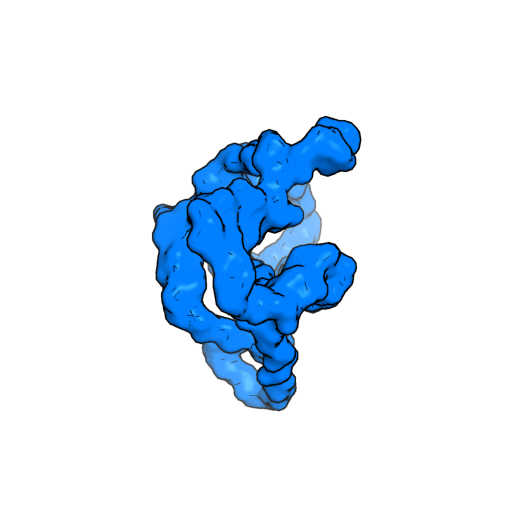
ATOM 637 C C . GLU A 1 83 ? -3.322 6.542 7.184 1.00 97.69 83 GLU A C 1
ATOM 639 O O . GLU A 1 83 ? -4.311 6.550 6.445 1.00 97.69 83 GLU A O 1
ATOM 644 N N . ILE A 1 84 ? -3.256 5.846 8.315 1.00 98.12 84 ILE A N 1
ATOM 645 C CA . ILE A 1 84 ? -4.378 5.159 8.943 1.00 98.12 84 ILE A CA 1
ATOM 646 C C . ILE A 1 84 ? -4.677 5.866 10.255 1.00 98.12 84 ILE A C 1
ATOM 648 O O . ILE A 1 84 ? -3.803 5.970 11.115 1.00 98.12 84 ILE A O 1
ATOM 652 N N . SER A 1 85 ? -5.921 6.295 10.427 1.00 97.25 85 SER A N 1
ATOM 653 C CA . SER A 1 85 ? -6.385 6.980 11.630 1.00 97.25 85 SER A CA 1
ATOM 654 C C . SER A 1 85 ? -7.656 6.343 12.181 1.00 97.25 85 SER A C 1
ATOM 656 O O . SER A 1 85 ? -8.377 5.618 11.495 1.00 97.25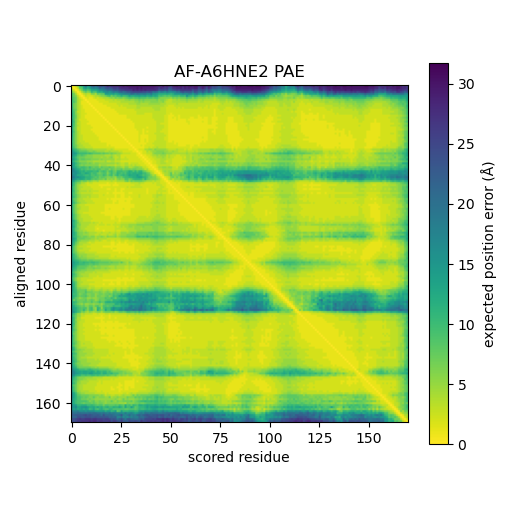 85 SER A O 1
ATOM 658 N N . LEU A 1 86 ? -7.905 6.575 13.461 1.00 96.88 86 LEU A N 1
ATOM 659 C CA . LEU A 1 86 ? -9.119 6.198 14.166 1.00 96.88 86 LEU A CA 1
ATOM 660 C C . LEU A 1 86 ? -9.917 7.459 14.447 1.00 96.88 86 LEU A C 1
ATOM 662 O O . LEU A 1 86 ? -9.346 8.442 14.910 1.00 96.88 86 LEU A O 1
ATOM 666 N N . LYS A 1 87 ? -11.230 7.405 14.223 1.00 97.25 87 LYS A N 1
ATOM 667 C CA . LYS A 1 87 ? -12.156 8.462 14.626 1.00 97.25 87 LYS A CA 1
ATOM 668 C C . LYS A 1 87 ? -13.209 7.920 15.587 1.00 97.25 87 LYS A C 1
ATOM 670 O O . LYS A 1 87 ? -13.882 6.946 15.248 1.00 97.25 87 LYS A O 1
ATOM 675 N N . THR A 1 88 ? -13.343 8.532 16.762 1.00 96.88 88 THR A N 1
ATOM 676 C CA . THR A 1 88 ? -14.334 8.151 17.781 1.00 96.88 88 THR A CA 1
ATOM 677 C C . THR A 1 88 ? -15.717 8.716 17.450 1.00 96.88 88 THR A C 1
ATOM 679 O O . THR A 1 88 ? -15.854 9.651 16.654 1.00 96.88 88 THR A O 1
ATOM 682 N N . SER A 1 89 ? -16.761 8.180 18.086 1.00 95.00 89 SER A N 1
ATOM 683 C CA . SER A 1 89 ? -18.125 8.721 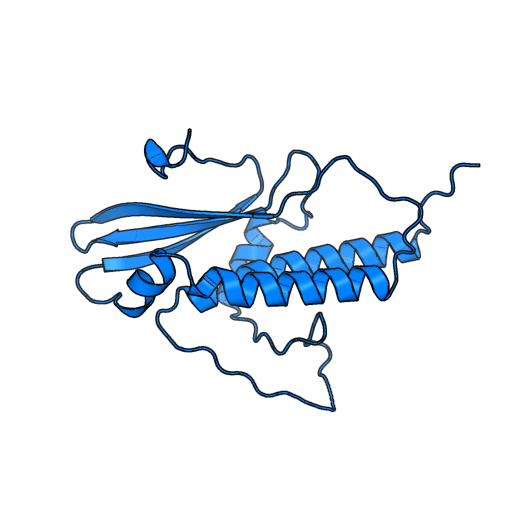17.999 1.00 95.00 89 SER A CA 1
ATOM 684 C C . SER A 1 89 ? -18.257 10.152 18.534 1.00 95.00 89 SER A C 1
ATOM 686 O O . SER A 1 89 ? -19.177 10.866 18.143 1.00 95.00 89 SER A O 1
ATOM 688 N N . GLU A 1 90 ? -17.338 10.577 19.403 1.00 95.25 90 GLU A N 1
ATOM 689 C CA . GLU A 1 90 ? -17.284 11.931 19.972 1.00 95.25 90 GLU A CA 1
ATOM 690 C C . GLU A 1 90 ? -16.616 12.939 19.020 1.00 95.25 90 GLU A C 1
ATOM 692 O O . GLU A 1 90 ? -16.733 14.147 19.203 1.00 95.25 90 GLU A O 1
ATOM 697 N N . GLY A 1 91 ? -15.987 12.449 17.946 1.00 93.62 91 GLY A N 1
ATOM 698 C CA . GLY A 1 91 ? -15.378 13.264 16.897 1.00 93.62 91 GLY A CA 1
ATOM 699 C C . GLY A 1 91 ? -13.858 13.365 16.977 1.00 93.62 91 GLY A C 1
ATOM 700 O O . GLY A 1 91 ? -13.258 13.856 16.016 1.00 93.62 91 GLY A O 1
ATOM 701 N N . ASP A 1 92 ? -13.244 12.852 18.045 1.00 95.31 92 ASP A N 1
ATOM 702 C CA . ASP A 1 92 ? -11.792 12.822 18.206 1.00 95.31 92 ASP A CA 1
ATOM 703 C C . ASP A 1 92 ? -11.137 11.925 17.159 1.00 95.31 92 ASP A C 1
ATOM 705 O O . ASP A 1 92 ? -11.667 10.873 16.792 1.00 95.31 92 ASP A O 1
ATOM 709 N N . SER A 1 93 ? -9.963 12.342 16.689 1.00 94.25 93 SER A N 1
ATOM 710 C CA . SER A 1 93 ? -9.183 11.624 15.685 1.00 94.25 93 SER A CA 1
ATOM 711 C C . SER A 1 93 ? -7.775 11.355 16.196 1.00 94.25 93 SER A C 1
ATOM 713 O O . SER A 1 93 ? -7.146 12.232 16.782 1.00 94.25 93 SER A O 1
ATOM 715 N N . MET A 1 94 ? -7.270 10.153 15.934 1.00 94.56 94 MET A N 1
ATOM 716 C CA . MET A 1 94 ? -5.928 9.721 16.317 1.00 94.56 94 MET A CA 1
ATOM 717 C C . MET A 1 94 ? -5.253 9.013 15.147 1.00 94.56 94 MET A C 1
ATOM 719 O O . MET A 1 94 ? -5.821 8.087 14.568 1.00 94.56 94 MET A O 1
ATOM 723 N N . GLU A 1 95 ? -4.038 9.425 14.805 1.00 95.81 95 GLU A N 1
ATOM 724 C CA . GLU A 1 95 ? -3.215 8.724 13.821 1.00 95.81 95 GLU A CA 1
ATOM 725 C C . GLU A 1 95 ? -2.667 7.431 14.435 1.00 95.81 95 GLU A C 1
ATOM 727 O O . GLU A 1 95 ? -2.144 7.423 15.547 1.00 95.81 95 GLU A O 1
ATOM 732 N N . LEU A 1 96 ? -2.821 6.317 13.721 1.00 95.94 96 LEU A N 1
ATOM 733 C CA . LEU A 1 96 ? -2.371 5.000 14.172 1.00 95.94 96 LEU A CA 1
ATOM 734 C C . LEU A 1 96 ? -1.100 4.553 13.452 1.00 95.94 96 LEU A C 1
ATOM 736 O O . LEU A 1 96 ? -0.239 3.917 14.057 1.00 95.94 96 LEU A O 1
ATOM 740 N N . GLU A 1 97 ? -1.016 4.799 12.142 1.00 96.94 97 GLU A N 1
ATOM 741 C CA . GLU A 1 97 ? 0.088 4.342 11.296 1.00 96.94 97 GLU A CA 1
ATOM 742 C C . GLU A 1 97 ? 0.286 5.271 10.099 1.00 96.94 97 GLU A C 1
ATOM 744 O O . GLU A 1 97 ? -0.685 5.761 9.522 1.00 96.94 97 GLU A O 1
ATOM 749 N N . ILE A 1 98 ? 1.534 5.405 9.652 1.00 97.19 98 ILE A N 1
ATOM 750 C CA . ILE A 1 98 ? 1.876 6.045 8.381 1.00 97.19 98 ILE A CA 1
ATOM 751 C C . ILE A 1 98 ? 2.757 5.087 7.588 1.00 97.19 98 ILE A C 1
ATOM 753 O O . ILE A 1 98 ? 3.838 4.697 8.023 1.00 97.19 98 ILE A O 1
ATOM 757 N N . TRP A 1 99 ? 2.267 4.682 6.420 1.00 97.88 99 TRP A N 1
ATOM 758 C CA . TRP A 1 99 ? 2.975 3.794 5.506 1.00 97.88 99 TRP A CA 1
ATOM 759 C C . TRP A 1 99 ? 3.613 4.601 4.386 1.00 97.88 99 TRP A C 1
ATOM 761 O O . TRP A 1 99 ? 2.895 5.175 3.567 1.00 97.88 99 TRP A O 1
ATOM 771 N N . CYS A 1 100 ? 4.941 4.596 4.316 1.00 96.44 100 CYS A N 1
ATOM 772 C CA . CYS A 1 100 ? 5.698 5.377 3.343 1.00 96.44 100 CYS A CA 1
ATOM 773 C C . CYS A 1 100 ? 6.243 4.494 2.218 1.00 96.44 100 CYS A C 1
ATOM 775 O O . CYS A 1 100 ? 6.926 3.497 2.460 1.00 96.44 100 CYS A O 1
ATOM 777 N N . LEU A 1 101 ? 5.964 4.882 0.975 1.00 96.75 101 LEU A N 1
ATOM 778 C CA . LEU A 1 101 ? 6.637 4.370 -0.211 1.00 96.75 101 LEU A CA 1
ATOM 779 C C . LEU A 1 101 ? 7.594 5.437 -0.739 1.00 96.75 101 LEU A C 1
ATOM 781 O O . LEU A 1 101 ? 7.166 6.435 -1.326 1.00 96.75 101 LEU A O 1
ATOM 785 N N . GLU A 1 102 ? 8.883 5.185 -0.542 1.00 94.19 102 GLU A N 1
ATOM 786 C CA . GLU A 1 102 ? 9.962 6.125 -0.834 1.00 94.19 102 GLU A CA 1
ATOM 787 C C . GLU A 1 102 ? 10.886 5.591 -1.928 1.00 94.19 102 GLU A C 1
ATOM 789 O O . GLU A 1 102 ? 11.032 4.379 -2.113 1.00 94.19 102 GLU A O 1
ATOM 794 N N . MET A 1 103 ? 11.537 6.512 -2.635 1.00 90.19 103 MET A N 1
ATOM 795 C CA . MET A 1 103 ? 12.623 6.206 -3.559 1.00 90.19 103 MET A CA 1
ATOM 796 C C . MET A 1 103 ? 13.899 6.844 -3.022 1.00 90.19 103 MET A C 1
ATOM 798 O O . MET A 1 103 ? 13.894 8.014 -2.642 1.00 90.19 103 MET A O 1
ATOM 802 N N . ASN A 1 104 ? 14.992 6.089 -2.994 1.00 88.88 104 ASN A N 1
ATOM 803 C CA . ASN A 1 104 ? 16.288 6.610 -2.573 1.00 88.88 104 ASN A CA 1
ATOM 804 C C . ASN A 1 104 ? 17.138 7.030 -3.783 1.00 88.88 104 ASN A C 1
ATOM 806 O O . ASN A 1 104 ? 16.816 6.731 -4.931 1.00 88.88 104 ASN A O 1
ATOM 810 N N . GLU A 1 105 ? 18.243 7.724 -3.516 1.00 83.94 105 GLU A N 1
ATOM 811 C CA . GLU A 1 105 ? 19.205 8.148 -4.546 1.00 83.94 105 GLU A CA 1
ATOM 812 C C . 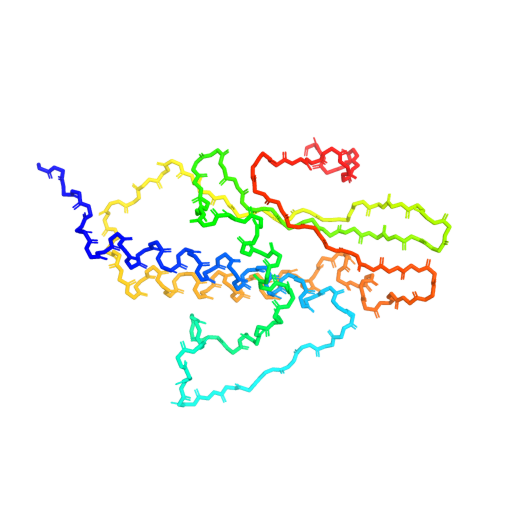GLU A 1 105 ? 20.073 6.994 -5.071 1.00 83.94 105 GLU A C 1
ATOM 814 O O . GLU A 1 105 ? 20.787 7.141 -6.065 1.00 83.94 105 GLU A O 1
ATOM 819 N N . LYS A 1 106 ? 20.041 5.831 -4.408 1.00 83.69 106 LYS A N 1
ATOM 820 C CA . LYS A 1 106 ? 20.892 4.695 -4.759 1.00 83.69 106 LYS A CA 1
ATOM 821 C C . LYS A 1 106 ? 20.347 4.025 -6.016 1.00 83.69 106 LYS A C 1
ATOM 823 O O . LYS A 1 106 ? 19.335 3.333 -5.985 1.00 83.69 106 LYS A O 1
ATOM 828 N N . CYS A 1 107 ? 21.068 4.193 -7.118 1.00 78.25 107 CYS A N 1
ATOM 829 C CA . CYS A 1 107 ? 20.751 3.556 -8.388 1.00 78.25 107 CYS A CA 1
ATOM 830 C C . CYS A 1 107 ? 21.670 2.351 -8.625 1.00 78.25 107 CYS A C 1
ATOM 832 O O . CYS A 1 107 ? 22.882 2.509 -8.774 1.00 78.25 107 CYS A O 1
ATOM 834 N N . ASP A 1 108 ? 21.089 1.152 -8.671 1.00 78.38 108 ASP A N 1
ATOM 835 C CA . ASP A 1 108 ? 21.791 -0.064 -9.083 1.00 78.38 108 ASP A CA 1
ATOM 836 C C . ASP A 1 108 ? 21.688 -0.218 -10.607 1.00 78.38 108 ASP A C 1
ATOM 838 O O . ASP A 1 108 ? 20.663 -0.643 -11.144 1.00 78.38 108 ASP A O 1
ATOM 842 N N . LYS A 1 109 ? 22.760 0.179 -11.300 1.00 75.56 109 LYS A N 1
ATOM 843 C CA . LYS A 1 109 ? 22.842 0.175 -12.768 1.00 75.56 109 LYS A CA 1
ATOM 844 C C . LYS A 1 109 ? 23.107 -1.221 -13.353 1.00 75.56 109 LYS A C 1
ATOM 846 O O . LYS A 1 109 ? 23.000 -1.389 -14.566 1.00 75.56 109 LYS A O 1
ATOM 851 N N . GLU A 1 110 ? 23.452 -2.215 -12.532 1.00 76.50 110 GLU A N 1
ATOM 852 C CA . GLU A 1 110 ? 23.733 -3.581 -13.002 1.00 76.50 110 GLU A CA 1
ATOM 853 C C . GLU A 1 110 ? 22.449 -4.405 -13.170 1.00 76.50 110 GLU A C 1
ATOM 855 O O . GLU A 1 110 ? 22.400 -5.376 -13.936 1.00 76.50 110 GLU A O 1
ATOM 860 N N . ILE A 1 111 ? 21.370 -4.001 -12.494 1.00 78.19 111 ILE A N 1
ATOM 861 C CA . ILE A 1 111 ? 20.072 -4.656 -12.606 1.00 78.19 111 ILE A CA 1
ATOM 862 C C . ILE A 1 111 ? 19.399 -4.256 -13.918 1.00 78.19 111 ILE A C 1
ATOM 864 O O . ILE A 1 111 ? 18.935 -3.133 -14.106 1.00 78.19 111 ILE A O 1
ATOM 868 N N . LYS A 1 112 ? 19.229 -5.235 -14.809 1.00 76.56 112 LYS A N 1
ATOM 869 C CA . LYS A 1 112 ? 18.375 -5.074 -15.989 1.00 76.56 112 LYS A CA 1
ATOM 870 C C . LYS A 1 112 ? 16.925 -4.880 -15.557 1.00 76.56 112 LYS A C 1
ATOM 872 O O . LYS A 1 112 ? 16.326 -5.789 -14.964 1.00 76.56 112 LYS A O 1
ATOM 877 N N . VAL A 1 113 ? 16.352 -3.729 -15.907 1.00 73.12 113 VAL A N 1
ATOM 878 C CA . VAL A 1 113 ? 14.913 -3.473 -15.797 1.00 73.12 113 VAL A CA 1
ATOM 879 C C . VAL A 1 113 ? 14.198 -4.477 -16.690 1.00 73.12 113 VAL A C 1
ATOM 881 O O . VAL A 1 113 ? 14.247 -4.440 -17.908 1.00 73.12 113 VAL A O 1
ATOM 884 N N . SER A 1 114 ? 13.647 -5.486 -16.039 1.00 78.69 114 SER A N 1
ATOM 885 C CA . SER A 1 114 ? 13.102 -6.683 -16.658 1.00 78.69 114 SER A CA 1
ATOM 886 C C . SER A 1 114 ? 12.203 -7.366 -15.631 1.00 78.69 114 SER A C 1
ATOM 888 O O . SER A 1 114 ? 11.875 -6.803 -14.578 1.00 78.69 114 SER A O 1
ATOM 890 N N . TYR A 1 115 ? 11.868 -8.625 -15.890 1.00 83.00 115 TYR A N 1
ATOM 891 C CA . TYR A 1 115 ? 11.139 -9.480 -14.962 1.00 83.00 115 TYR A CA 1
ATOM 892 C C . TYR A 1 115 ? 11.790 -9.566 -13.562 1.00 83.00 115 TYR A C 1
ATOM 894 O O . TYR A 1 115 ? 11.098 -9.818 -12.578 1.00 83.00 115 TYR A O 1
ATOM 902 N N . THR A 1 116 ? 13.095 -9.290 -13.433 1.00 89.94 116 THR A N 1
ATOM 903 C CA . THR A 1 116 ? 13.794 -9.235 -12.138 1.00 89.94 116 THR A CA 1
ATOM 904 C C . THR A 1 116 ? 13.218 -8.172 -11.202 1.00 89.94 116 THR A C 1
ATOM 906 O O . THR A 1 116 ? 12.872 -8.487 -10.063 1.00 89.94 116 THR A O 1
ATOM 909 N N . VAL A 1 117 ? 13.079 -6.923 -11.665 1.00 91.56 117 VAL A N 1
ATOM 910 C CA . VAL A 1 117 ? 12.519 -5.827 -10.850 1.00 91.56 117 VAL A CA 1
ATOM 911 C C . VAL A 1 117 ? 11.056 -6.120 -10.528 1.00 91.56 117 VAL A C 1
ATOM 913 O O . VAL A 1 117 ? 10.647 -6.033 -9.373 1.00 91.56 117 VAL A O 1
ATOM 916 N N . TYR A 1 118 ? 10.293 -6.569 -11.526 1.00 94.06 118 TYR A N 1
ATOM 917 C CA . TYR A 1 118 ? 8.892 -6.953 -11.360 1.00 94.06 118 TYR A CA 1
ATOM 918 C C . TYR A 1 118 ? 8.695 -8.028 -10.275 1.00 94.06 118 TYR A C 1
ATOM 920 O O . TYR A 1 118 ? 7.828 -7.896 -9.411 1.00 94.06 118 TYR A O 1
ATOM 928 N N . ASN A 1 119 ? 9.538 -9.065 -10.260 1.00 94.50 119 ASN A N 1
ATOM 929 C CA . ASN A 1 119 ? 9.492 -10.123 -9.250 1.00 94.50 119 ASN A CA 1
ATOM 930 C C . ASN A 1 119 ? 9.899 -9.634 -7.856 1.00 94.50 119 ASN A C 1
ATOM 932 O O . ASN A 1 119 ? 9.308 -10.064 -6.866 1.00 94.50 119 ASN A O 1
ATOM 936 N N . ARG A 1 120 ? 10.877 -8.725 -7.757 1.00 95.62 120 ARG A N 1
ATOM 937 C CA . ARG A 1 120 ? 11.247 -8.108 -6.473 1.00 95.62 120 ARG A CA 1
ATOM 938 C C . ARG A 1 120 ? 10.098 -7.269 -5.910 1.00 95.62 120 ARG A C 1
ATOM 940 O O . ARG A 1 120 ? 9.790 -7.392 -4.729 1.00 95.62 120 ARG A O 1
ATOM 947 N N . LEU A 1 121 ? 9.408 -6.503 -6.757 1.00 96.88 121 LEU A N 1
ATOM 948 C CA . LEU A 1 121 ? 8.196 -5.767 -6.379 1.00 96.88 121 LEU A CA 1
ATOM 949 C C . LEU A 1 121 ? 7.054 -6.710 -5.962 1.00 96.88 121 LEU A C 1
ATOM 951 O O . LEU A 1 121 ? 6.383 -6.460 -4.964 1.00 96.88 121 LEU A O 1
ATOM 955 N N . SER A 1 122 ? 6.873 -7.837 -6.659 1.00 97.56 122 SER A N 1
ATOM 956 C CA . SER A 1 122 ? 5.928 -8.890 -6.251 1.00 97.56 122 SER A CA 1
ATOM 957 C C . SER A 1 122 ? 6.238 -9.437 -4.859 1.00 97.56 122 SER A C 1
ATOM 959 O O . SER A 1 122 ? 5.345 -9.549 -4.016 1.00 97.56 122 SER A O 1
ATOM 961 N N . LEU A 1 123 ? 7.508 -9.744 -4.586 1.00 98.06 123 LEU A N 1
ATOM 962 C CA . LEU A 1 123 ? 7.938 -10.216 -3.274 1.00 98.06 123 LEU A CA 1
ATOM 963 C C . LEU A 1 123 ? 7.694 -9.158 -2.194 1.00 98.06 123 LEU A C 1
ATOM 965 O O . LEU A 1 123 ? 7.189 -9.489 -1.124 1.00 98.06 123 LEU A O 1
ATOM 969 N N . LEU A 1 124 ? 7.973 -7.889 -2.490 1.00 98.31 124 LEU A N 1
ATOM 970 C CA . LEU A 1 124 ? 7.723 -6.789 -1.566 1.00 98.31 124 LEU A CA 1
ATOM 971 C C . LEU A 1 124 ? 6.227 -6.635 -1.240 1.00 98.31 124 LEU A C 1
ATOM 973 O O . LEU A 1 124 ? 5.882 -6.452 -0.074 1.00 98.31 124 LEU A O 1
ATOM 977 N N . LEU A 1 125 ? 5.325 -6.808 -2.216 1.00 98.25 125 LEU A N 1
ATOM 978 C CA . LEU A 1 125 ? 3.877 -6.848 -1.954 1.00 98.25 125 LEU A CA 1
ATOM 979 C C . LEU A 1 125 ? 3.474 -8.029 -1.059 1.00 98.25 125 LEU A C 1
ATOM 981 O O . LEU A 1 125 ? 2.599 -7.871 -0.211 1.00 98.25 125 LEU A O 1
ATOM 985 N N . LYS A 1 126 ? 4.107 -9.202 -1.200 1.00 98.25 126 LYS A N 1
ATOM 986 C CA . LYS A 1 126 ? 3.877 -10.345 -0.292 1.00 98.25 126 LYS A CA 1
ATOM 987 C C . LYS A 1 126 ? 4.332 -10.032 1.134 1.00 98.25 126 LYS A C 1
ATOM 989 O O . LYS A 1 126 ? 3.607 -10.341 2.078 1.00 98.25 126 LYS A O 1
ATOM 994 N N . SER A 1 127 ? 5.482 -9.379 1.293 1.00 98.56 127 SER A N 1
ATOM 995 C CA . SER A 1 127 ? 5.948 -8.904 2.601 1.00 98.56 127 SER A CA 1
ATOM 996 C C . SER A 1 127 ? 4.972 -7.892 3.200 1.00 98.56 127 SER A C 1
ATOM 998 O O . SER A 1 127 ? 4.571 -8.038 4.351 1.00 98.56 127 SER A O 1
ATOM 1000 N N . LEU A 1 128 ? 4.508 -6.920 2.410 1.00 98.56 128 LEU A N 1
ATOM 1001 C CA . LEU A 1 128 ? 3.512 -5.940 2.846 1.00 98.56 128 LEU A CA 1
ATOM 1002 C C . LEU A 1 128 ? 2.197 -6.612 3.267 1.00 98.56 128 LEU A C 1
ATOM 1004 O O . L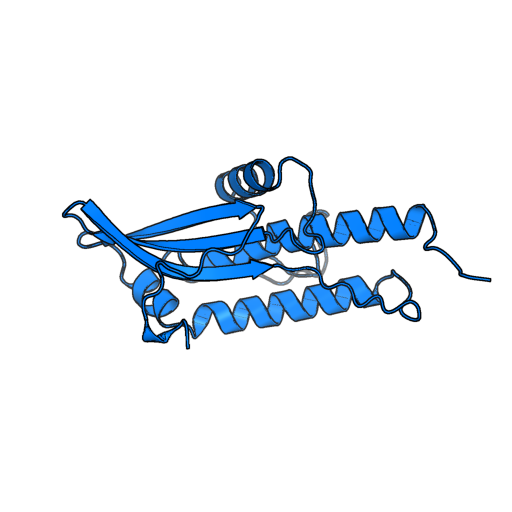EU A 1 128 ? 1.632 -6.266 4.306 1.00 98.56 128 LEU A O 1
ATOM 1008 N N . LEU A 1 129 ? 1.727 -7.607 2.503 1.00 97.88 129 LEU A N 1
ATOM 1009 C CA . LEU A 1 129 ? 0.558 -8.415 2.857 1.00 97.88 129 LEU A CA 1
ATOM 1010 C C . LEU A 1 129 ? 0.725 -9.057 4.238 1.00 97.88 129 LEU A C 1
ATOM 1012 O O . LEU A 1 129 ? -0.221 -9.025 5.016 1.00 97.88 129 LEU A O 1
ATOM 1016 N N . ALA A 1 130 ? 1.903 -9.585 4.572 1.00 97.94 130 ALA A N 1
ATOM 1017 C CA . ALA A 1 130 ? 2.167 -10.156 5.890 1.00 97.94 130 ALA A CA 1
ATOM 1018 C C . ALA A 1 130 ? 2.230 -9.082 6.994 1.00 97.94 130 ALA A C 1
ATOM 1020 O O . ALA A 1 130 ? 1.518 -9.189 7.995 1.00 97.94 130 ALA A O 1
ATOM 1021 N N . ILE A 1 131 ? 3.033 -8.026 6.807 1.00 98.12 131 ILE A N 1
ATOM 1022 C CA . ILE A 1 131 ? 3.290 -7.022 7.855 1.00 98.12 131 ILE A CA 1
ATOM 1023 C C . ILE A 1 131 ? 2.023 -6.250 8.229 1.00 98.12 131 ILE A C 1
ATOM 1025 O O . ILE A 1 131 ? 1.741 -6.043 9.406 1.00 98.12 131 ILE A O 1
ATOM 1029 N N . THR A 1 132 ? 1.182 -5.912 7.253 1.00 98.19 132 THR A N 1
ATOM 1030 C CA . THR A 1 132 ? -0.098 -5.223 7.504 1.00 98.19 132 THR A CA 1
ATOM 1031 C C . THR A 1 132 ? -1.055 -5.992 8.426 1.00 98.19 132 THR A C 1
ATOM 1033 O O . THR A 1 132 ? -2.029 -5.396 8.878 1.00 98.19 132 THR A O 1
ATOM 1036 N N . ARG A 1 133 ? -0.821 -7.281 8.730 1.00 97.19 133 ARG A N 1
ATOM 1037 C CA . ARG A 1 133 ? -1.649 -8.082 9.653 1.00 97.19 133 ARG A CA 1
ATOM 1038 C C . ARG A 1 133 ? -1.055 -8.265 11.050 1.00 97.19 133 ARG A C 1
ATOM 1040 O O . ARG A 1 133 ? -1.750 -8.780 11.924 1.00 97.19 133 ARG A O 1
ATOM 1047 N N . VAL A 1 134 ? 0.193 -7.865 11.277 1.00 97.25 134 VAL A N 1
ATOM 1048 C CA . VAL A 1 134 ? 0.853 -8.029 12.587 1.00 97.25 134 VAL A CA 1
ATOM 1049 C C . VAL A 1 134 ? 0.934 -6.729 13.384 1.00 97.25 134 VAL A C 1
ATOM 1051 O O . VAL A 1 134 ? 1.260 -6.765 14.567 1.00 97.25 134 VAL A O 1
ATOM 1054 N N . THR A 1 135 ? 0.594 -5.591 12.776 1.00 96.31 135 THR A N 1
ATOM 1055 C CA . THR A 1 135 ? 0.568 -4.304 13.476 1.00 96.31 135 THR A CA 1
ATOM 1056 C C . THR A 1 135 ? -0.631 -4.190 14.433 1.00 96.31 135 THR A C 1
ATOM 1058 O O . THR A 1 135 ? -1.682 -4.802 14.199 1.00 96.31 135 THR A O 1
ATOM 1061 N N . PRO A 1 136 ? -0.535 -3.384 15.508 1.00 96.56 136 PRO A N 1
ATOM 1062 C CA . PRO A 1 136 ? -1.652 -3.168 16.429 1.00 96.56 136 PRO A CA 1
ATOM 1063 C C . PRO A 1 136 ? -2.922 -2.641 15.745 1.00 96.56 136 PRO A C 1
ATOM 1065 O O . PRO A 1 136 ? -4.021 -3.121 16.048 1.00 96.56 136 PRO A O 1
ATOM 1068 N N . ALA A 1 137 ? -2.789 -1.732 14.768 1.00 96.88 137 ALA A N 1
ATOM 1069 C CA . ALA A 1 137 ? -3.938 -1.162 14.064 1.00 96.88 137 ALA A CA 1
ATOM 1070 C C . ALA A 1 137 ? -4.716 -2.210 13.257 1.00 96.88 137 ALA A C 1
ATOM 1072 O O . ALA A 1 137 ? -5.922 -2.060 13.069 1.00 96.88 137 ALA A O 1
ATOM 1073 N N . TYR A 1 138 ? -4.085 -3.319 12.842 1.00 97.62 138 TYR A N 1
ATOM 1074 C CA . TYR A 1 138 ? -4.826 -4.434 12.254 1.00 97.62 138 TYR A CA 1
ATOM 1075 C C . TYR A 1 138 ? -5.860 -4.981 13.240 1.00 97.62 138 TYR A C 1
ATOM 1077 O O . TYR A 1 138 ? -7.039 -5.071 12.906 1.00 97.62 138 TYR A O 1
ATOM 1085 N N . ARG A 1 139 ? -5.458 -5.291 14.480 1.00 96.19 139 ARG A N 1
ATOM 1086 C CA . ARG A 1 139 ? -6.377 -5.825 15.501 1.00 96.19 139 ARG A CA 1
ATOM 1087 C C . ARG A 1 139 ? -7.483 -4.834 15.858 1.00 96.19 139 ARG A C 1
ATOM 1089 O O . ARG A 1 139 ? -8.610 -5.278 16.063 1.00 96.19 139 ARG A O 1
ATOM 1096 N N . LEU A 1 140 ? -7.171 -3.536 15.910 1.00 96.12 140 LEU A N 1
ATOM 1097 C CA . LEU A 1 140 ? -8.159 -2.471 16.116 1.00 96.12 140 LEU A CA 1
ATOM 1098 C C . LEU A 1 140 ? -9.148 -2.401 14.950 1.00 96.12 140 LEU A C 1
ATOM 1100 O O . LEU A 1 140 ? -10.352 -2.461 15.163 1.00 96.12 140 LEU A O 1
ATOM 1104 N N . SER A 1 141 ? -8.663 -2.408 13.707 1.00 97.00 141 SER A N 1
ATOM 1105 C CA . SER A 1 141 ? -9.533 -2.356 12.527 1.00 97.00 141 SER A CA 1
ATOM 1106 C C . SER A 1 141 ? -10.529 -3.514 12.454 1.00 97.00 141 SER A C 1
ATOM 1108 O O . SER A 1 141 ? -11.655 -3.333 12.005 1.00 97.00 141 SER A O 1
ATOM 1110 N N . ARG A 1 142 ? -10.164 -4.701 12.956 1.00 96.69 142 ARG A N 1
ATOM 1111 C CA . ARG A 1 142 ? -11.053 -5.875 13.034 1.00 96.69 142 ARG A CA 1
ATOM 1112 C C . ARG A 1 142 ? -12.164 -5.745 14.084 1.00 96.69 142 ARG A C 1
ATOM 1114 O O . ARG A 1 142 ? -13.041 -6.602 14.113 1.00 96.69 142 ARG A O 1
ATOM 1121 N N . LYS A 1 143 ? -12.097 -4.733 14.951 1.00 95.25 143 LYS A N 1
ATOM 1122 C CA . LYS A 1 143 ? -13.047 -4.456 16.037 1.00 95.25 143 LYS A CA 1
ATOM 1123 C C . LYS A 1 143 ? -13.775 -3.115 15.874 1.00 95.25 143 LYS A C 1
ATOM 1125 O O . LYS A 1 143 ? -14.531 -2.749 16.768 1.00 95.25 143 LYS A O 1
ATOM 1130 N N . GLN A 1 144 ? -13.534 -2.394 14.778 1.00 94.50 144 GLN A N 1
ATOM 1131 C CA . GLN A 1 144 ? -14.210 -1.127 14.499 1.00 94.50 144 GLN A CA 1
ATOM 1132 C C . GLN A 1 144 ? -15.732 -1.316 14.407 1.00 94.50 144 GLN A C 1
ATOM 1134 O O . GLN A 1 144 ? -16.210 -2.406 14.079 1.00 94.50 144 GLN A O 1
ATOM 1139 N N . GLY A 1 145 ? -16.490 -0.262 14.692 1.00 91.75 145 GLY A N 1
ATOM 1140 C CA . GLY A 1 145 ? -17.944 -0.325 14.772 1.00 91.75 145 GLY A CA 1
ATOM 1141 C C . GLY A 1 145 ? -18.540 0.988 15.265 1.00 91.75 145 GLY A C 1
ATOM 1142 O O . GLY A 1 145 ? -18.209 2.052 14.757 1.00 91.75 145 GLY A O 1
ATOM 1143 N N . HIS A 1 146 ? -19.437 0.910 16.248 1.00 90.12 146 HIS A N 1
ATOM 1144 C CA . HIS A 1 146 ? -20.169 2.082 16.733 1.00 90.12 146 HIS A CA 1
ATOM 1145 C C . HIS A 1 146 ? -19.288 3.078 17.508 1.00 90.12 146 HIS A C 1
ATOM 1147 O O . HIS A 1 146 ? -19.441 4.282 17.346 1.00 90.12 146 HIS A O 1
ATOM 1153 N N . GLU A 1 147 ? -18.371 2.589 18.349 1.00 93.62 147 GLU A N 1
ATOM 1154 C CA . GLU A 1 147 ? -17.532 3.445 19.207 1.00 93.62 147 GLU A CA 1
ATOM 1155 C C . GLU A 1 147 ? -16.461 4.206 18.415 1.00 93.62 147 GLU A C 1
ATOM 1157 O O . GLU A 1 147 ? -16.110 5.338 18.749 1.00 93.62 147 GLU A O 1
ATOM 1162 N N . TYR A 1 148 ? -15.940 3.588 17.354 1.00 96.56 148 TYR A N 1
ATOM 1163 C CA . TYR A 1 148 ? -14.949 4.191 16.476 1.00 96.56 148 TYR A CA 1
ATOM 1164 C C . TYR A 1 148 ? -14.927 3.532 15.099 1.00 96.56 148 TYR A C 1
ATOM 1166 O O . TYR A 1 148 ? -15.236 2.347 14.939 1.00 96.56 148 TYR A O 1
ATOM 1174 N N . VAL A 1 149 ? -14.453 4.295 14.117 1.00 97.31 149 VAL A N 1
ATOM 1175 C CA . VAL A 1 149 ? -14.220 3.848 12.740 1.00 97.31 149 VAL A CA 1
ATOM 1176 C C . VAL A 1 149 ? -12.762 4.056 12.345 1.00 97.31 149 VAL A C 1
ATOM 1178 O O . VAL A 1 149 ? -12.096 4.956 12.860 1.00 97.31 149 VAL A O 1
ATOM 1181 N N . ILE A 1 150 ? -12.261 3.226 11.428 1.00 97.88 150 ILE A N 1
ATOM 1182 C CA . ILE A 1 150 ? -10.936 3.414 10.831 1.00 97.88 150 ILE A CA 1
ATOM 1183 C C . ILE A 1 150 ? -11.064 4.211 9.537 1.00 97.88 150 ILE A C 1
ATOM 1185 O O . ILE A 1 150 ? -11.876 3.894 8.669 1.00 97.88 150 ILE A O 1
ATOM 1189 N N . LEU A 1 151 ? -10.228 5.232 9.405 1.00 97.44 151 LEU A N 1
ATOM 1190 C CA . LEU A 1 151 ? -10.123 6.085 8.234 1.00 97.44 151 LEU A CA 1
ATOM 1191 C C . LEU A 1 151 ? -8.759 5.887 7.572 1.00 97.44 151 LEU A C 1
ATOM 1193 O O . LEU A 1 151 ? -7.799 5.422 8.191 1.00 97.44 151 LEU A O 1
ATOM 1197 N N . TYR A 1 152 ? -8.686 6.239 6.292 1.00 98.12 152 TYR A N 1
ATOM 1198 C CA . TYR A 1 152 ? -7.429 6.299 5.561 1.00 98.12 152 TYR A CA 1
ATOM 1199 C C . TYR A 1 152 ? -7.312 7.631 4.827 1.00 98.12 152 TYR A C 1
ATOM 1201 O O . TYR A 1 152 ? -8.307 8.178 4.345 1.00 98.12 152 TYR A O 1
ATOM 1209 N N . ARG A 1 153 ? -6.082 8.124 4.696 1.00 97.06 153 ARG A N 1
ATOM 1210 C CA . ARG A 1 153 ? -5.754 9.303 3.894 1.00 97.06 153 ARG A CA 1
ATOM 1211 C C . ARG A 1 153 ? -4.508 9.018 3.072 1.00 97.06 153 ARG A C 1
ATOM 1213 O O . ARG A 1 153 ? -3.512 8.521 3.588 1.00 97.06 153 ARG A O 1
ATOM 1220 N N . ILE A 1 154 ? -4.570 9.322 1.779 1.00 97.94 154 ILE A N 1
ATOM 1221 C CA . ILE A 1 154 ? -3.442 9.150 0.861 1.00 97.94 154 ILE A CA 1
ATOM 1222 C C . ILE A 1 154 ? -2.931 10.535 0.504 1.00 97.94 154 ILE A C 1
ATOM 1224 O O . ILE A 1 154 ? -3.706 11.398 0.092 1.00 97.94 154 ILE A O 1
ATOM 1228 N N . TYR A 1 155 ? -1.630 10.747 0.643 1.00 96.12 155 TYR A N 1
ATOM 1229 C CA . TYR A 1 155 ? -0.994 11.994 0.243 1.00 96.12 155 TYR A CA 1
ATOM 1230 C C . TYR A 1 155 ? 0.367 11.730 -0.397 1.00 96.12 155 TYR A C 1
ATOM 1232 O O . TYR A 1 155 ? 0.950 10.652 -0.263 1.00 96.12 155 TYR A O 1
ATOM 1240 N N . PHE A 1 156 ? 0.845 12.716 -1.150 1.00 95.00 156 PHE A N 1
ATOM 1241 C CA . PHE A 1 156 ? 2.099 12.638 -1.885 1.00 95.00 156 PHE A CA 1
ATOM 1242 C C . PHE A 1 156 ? 2.968 13.846 -1.547 1.00 95.00 156 PHE A C 1
ATOM 1244 O O . PHE A 1 156 ? 2.575 14.981 -1.819 1.00 95.00 156 PHE A O 1
ATOM 1251 N N . GLY A 1 157 ? 4.132 13.613 -0.944 1.00 90.31 157 GLY A N 1
ATOM 1252 C CA . GL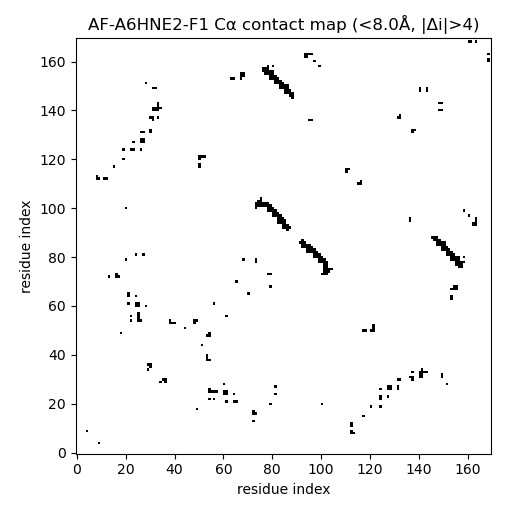Y A 1 157 ? 4.999 14.684 -0.463 1.00 90.31 157 GLY A CA 1
ATOM 1253 C C . GLY A 1 157 ? 5.887 14.258 0.700 1.00 90.31 157 GLY A C 1
ATOM 1254 O O . GLY A 1 157 ? 6.360 13.123 0.742 1.00 90.31 157 GLY A O 1
ATOM 1255 N N . GLU A 1 158 ? 6.124 15.203 1.607 1.00 87.38 158 GLU A N 1
ATOM 1256 C CA . GLU A 1 158 ? 6.935 15.013 2.808 1.00 87.38 158 GLU A CA 1
ATOM 1257 C C . GLU A 1 158 ? 6.223 14.117 3.827 1.00 87.38 158 GLU A C 1
ATOM 1259 O O . GLU A 1 158 ? 5.006 14.198 4.011 1.00 87.38 158 GLU A O 1
ATOM 1264 N N . VAL A 1 159 ? 6.990 13.248 4.483 1.00 88.25 159 VAL A N 1
ATOM 1265 C CA . VAL A 1 159 ? 6.482 12.336 5.508 1.00 88.25 159 VAL A CA 1
ATOM 1266 C C . VAL A 1 159 ? 6.225 13.120 6.798 1.00 88.25 159 VAL A C 1
ATOM 1268 O O . VAL A 1 159 ? 7.116 13.789 7.309 1.00 88.25 159 VAL A O 1
ATOM 1271 N N . GLN A 1 160 ? 5.013 13.022 7.342 1.00 86.62 160 GLN A N 1
ATOM 1272 C CA . GLN A 1 160 ? 4.581 13.767 8.525 1.00 86.62 160 GLN A CA 1
ATOM 1273 C C . GLN A 1 160 ? 4.393 12.803 9.698 1.00 86.62 160 GLN A C 1
ATOM 1275 O O . GLN A 1 160 ? 3.332 12.220 9.815 1.00 86.62 160 GLN A O 1
ATOM 1280 N N . LEU A 1 161 ? 5.394 12.608 10.561 1.00 88.12 161 LEU A N 1
ATOM 1281 C CA . LEU A 1 161 ? 5.314 11.612 11.652 1.00 88.12 161 LEU A CA 1
ATOM 1282 C C . LEU A 1 161 ? 4.771 12.163 12.980 1.00 88.12 161 LEU A C 1
ATOM 1284 O O . LEU A 1 161 ? 4.539 11.405 13.919 1.00 88.12 161 LEU A O 1
ATOM 1288 N N . ASN A 1 162 ? 4.559 13.476 13.065 1.00 85.19 162 ASN A N 1
ATOM 1289 C CA . ASN A 1 162 ? 4.311 14.172 14.329 1.00 85.19 162 ASN A CA 1
ATOM 1290 C C . ASN A 1 162 ? 3.026 13.726 15.051 1.00 85.19 162 ASN A C 1
ATOM 1292 O O . ASN A 1 162 ? 2.942 13.884 16.267 1.00 85.19 162 ASN A O 1
ATOM 1296 N N . GLY A 1 163 ? 2.031 13.188 14.339 1.00 79.56 163 GLY A N 1
ATOM 1297 C CA . GLY A 1 163 ? 0.764 12.760 14.937 1.00 79.56 163 GLY A CA 1
ATOM 1298 C C . GLY A 1 163 ? 0.767 11.341 15.519 1.00 79.56 163 GLY A C 1
ATOM 1299 O O . GLY A 1 163 ? -0.195 10.972 16.188 1.00 79.56 163 GLY A O 1
ATOM 1300 N N . LEU A 1 164 ? 1.851 10.567 15.358 1.00 84.62 164 LEU A N 1
ATOM 1301 C CA . LEU A 1 164 ? 1.966 9.193 15.884 1.00 84.62 164 LEU A CA 1
ATOM 1302 C C . LEU A 1 164 ? 2.357 9.117 17.374 1.00 84.62 164 LEU A C 1
ATOM 1304 O O . LEU A 1 164 ? 2.424 8.026 17.944 1.00 84.62 164 LEU A O 1
ATOM 1308 N N . GLY A 1 165 ? 2.592 10.263 18.019 1.00 79.94 165 GLY A N 1
ATOM 1309 C CA . GLY A 1 165 ? 2.991 10.358 19.425 1.00 79.94 165 GLY A CA 1
ATOM 1310 C C . GLY A 1 165 ? 4.497 10.179 19.667 1.00 79.94 165 GLY A C 1
ATOM 1311 O O . GLY A 1 165 ? 5.257 9.748 18.804 1.00 79.94 165 GLY A O 1
ATOM 1312 N N . GLU A 1 166 ? 4.943 10.525 20.878 1.00 70.62 166 GLU A N 1
ATOM 1313 C CA . GLU A 1 166 ? 6.369 10.701 21.209 1.00 70.62 166 GLU A CA 1
ATOM 1314 C C . GLU A 1 166 ? 7.204 9.410 21.148 1.00 70.62 166 GLU A C 1
ATOM 1316 O O . GLU A 1 166 ? 8.388 9.459 20.825 1.00 70.62 166 GLU A O 1
ATOM 1321 N N . ALA A 1 167 ? 6.601 8.248 21.415 1.00 63.72 167 ALA A N 1
ATOM 1322 C CA . ALA A 1 167 ? 7.316 6.970 21.488 1.00 63.72 167 ALA A CA 1
ATOM 1323 C C . ALA A 1 167 ? 7.750 6.406 20.120 1.00 63.72 167 ALA A C 1
ATOM 1325 O O . ALA A 1 167 ? 8.559 5.483 20.079 1.00 63.72 167 ALA A O 1
ATOM 1326 N N . LEU A 1 168 ? 7.206 6.927 19.014 1.00 58.81 168 LEU A N 1
ATOM 1327 C CA . LEU A 1 168 ? 7.563 6.516 17.650 1.00 58.81 168 LEU A CA 1
ATOM 1328 C C . LEU A 1 168 ? 8.560 7.470 16.973 1.00 58.81 168 LEU A C 1
ATOM 1330 O O . LEU A 1 168 ? 9.127 7.118 15.942 1.00 58.81 168 LEU A O 1
ATOM 1334 N N . CYS A 1 169 ? 8.776 8.654 17.550 1.00 45.72 169 CYS A N 1
ATOM 1335 C CA . CYS A 1 169 ? 9.664 9.696 17.028 1.00 45.72 169 CYS A CA 1
ATOM 1336 C C . CYS A 1 169 ? 11.078 9.675 17.654 1.00 45.72 169 CYS A C 1
ATOM 1338 O O . CYS A 1 169 ? 11.804 10.659 17.505 1.00 45.72 169 CYS A O 1
ATOM 1340 N N . GLN A 1 170 ? 11.460 8.599 18.360 1.00 36.69 170 GLN A N 1
ATOM 1341 C CA . GLN A 1 170 ? 12.797 8.398 18.950 1.00 36.69 170 GLN A CA 1
ATOM 1342 C C . GLN A 1 170 ? 13.663 7.432 18.143 1.00 36.69 170 GLN A C 1
ATOM 1344 O O . GLN A 1 170 ? 13.136 6.384 17.705 1.00 36.69 170 GLN A O 1
#

Solvent-accessible surface area (backbone atoms only — not comparable to full-atom values): 10215 Å² total; per-residue (Å²): 130,86,80,71,77,51,78,64,44,49,53,51,49,54,50,49,53,50,53,48,53,54,51,50,50,46,54,53,53,54,46,40,69,40,59,89,87,84,71,72,89,67,97,74,75,56,100,76,44,61,62,86,38,74,68,79,82,55,68,66,64,51,48,50,47,48,58,42,41,66,90,57,70,65,33,69,88,30,22,39,34,43,36,33,30,40,35,38,72,89,65,54,74,44,54,73,48,76,48,77,46,74,36,71,88,80,76,73,85,83,63,66,77,47,72,62,53,48,50,52,53,27,50,48,51,54,50,48,60,54,52,51,62,71,41,71,62,24,65,51,21,56,66,49,58,82,68,29,43,66,48,76,47,60,44,59,38,78,88,80,67,80,65,61,44,75,87,73,76,112

Radius of gyration: 17.55 Å; Cα contacts (8 Å, |Δi|>4): 211; chains: 1; bounding box: 50×35×45 Å

Secondary structure (DSSP, 8-state):
---PPPHHHHHHHHHHHHHHHHHHHHHHHHTTSSS-------SS--TT-GGG---PPPHHHHHHHHHHHTT---BTTBEEEEEEEEEETTS-EEEEEEEEE---S---TTS-SSHHHHHHHHHHHHHHHHHTTTSHHHHHHTT-SSSEEEEEEEEEES---GGG-GGG--